Protein AF-C1D289-F1 (afdb_monomer)

Foldseek 3Di:
DQLVVLVVVDDPLFQWKWWAAPVGDIAIAGNVQCNDPPWDKDQDDPPHGDDQVRQPRIWTDRPQAPCSNTDGRTDDIDTDSDQDADPVGQQQPPNHHGPVVRPRHPPCVVVVVVVVVCVVCVVVVVVVVVVVVVVVVVPDD

Organism: Deinococcus deserti (strain DSM 17065 / CIP 109153 / LMG 22923 / VCD115) (NCBI:txid546414)

Solvent-accessible surface area (backbone atoms only — not comparable to full-atom values): 7999 Å² total; per-residue (Å²): 110,57,42,57,56,50,56,76,70,55,51,98,64,52,46,18,32,38,40,29,24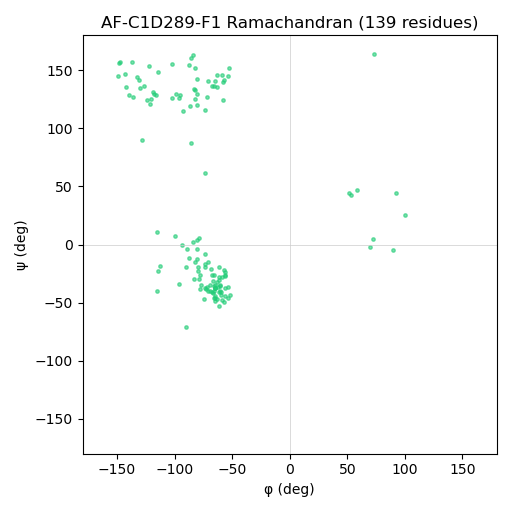,71,89,68,52,69,42,54,37,47,40,75,66,60,50,36,89,74,29,42,80,39,45,56,54,95,93,36,72,41,47,71,95,72,11,30,70,29,20,42,41,42,78,63,34,41,70,86,71,31,40,45,24,53,68,48,78,43,83,27,65,58,88,65,80,60,95,73,38,55,70,63,40,29,74,78,22,38,47,88,84,61,34,54,26,70,70,57,59,56,60,58,51,50,53,57,50,51,66,64,46,60,68,53,55,58,54,54,52,51,53,53,55,52,52,58,62,72,75,54,134

pLDDT: mean 79.75, std 14.35, range [44.84, 96.81]

Radius of gyration: 19.83 Å; Cα contacts (8 Å, |Δi|>4): 213; chains: 1; bounding box: 42×28×65 Å

Mean predicted aligned error: 10.83 Å

Nearest PDB structures (foldseek):
  2ca3-assembly1_A  TM=8.175E-01  e=6.429E-05  Ancylobacter novellus
  1xdy-assembly9_I  TM=8.556E-01  e=3.777E-04  Escherichia coli
  7kou-assembly3_C  TM=8.151E-01  e=1.039E-03  Agrobacterium fabrum str. C58
  7kom-assembly1_A  TM=8.131E-01  e=2.083E-03  Vibrio vulnificus CMCP6
  7rkb-assembly1_A  TM=8.201E-01  e=3.244E-03  Klebsiella pneumoniae subsp. pneumoniae SA1

Secondary structure (DSSP, 8-state):
-HHHHHHHH--TT--EEEEEETTS-EEEEEHHHHTSTT-EEESEETTEEPPGGGT-S-EEE-TTB-GGGS-SSEEEEEEESSPPPPTTHHHH--SS-BTTTT-S-TTSHHHHHHHHHHHHHHHHHHHHHHHHHHHHHHS--

Structure (mmCIF, N/CA/C/O backbone):
data_AF-C1D289-F1
#
_entry.id   AF-C1D289-F1
#
loop_
_atom_site.group_PDB
_atom_site.id
_atom_site.type_symbol
_atom_site.label_atom_id
_atom_site.label_alt_id
_atom_site.label_comp_id
_atom_site.label_asym_id
_atom_site.label_entity_id
_atom_site.label_seq_id
_atom_site.pdbx_PDB_ins_code
_atom_site.Cartn_x
_atom_site.Cartn_y
_atom_site.Cartn_z
_atom_site.occupancy
_atom_site.B_iso_or_equiv
_atom_site.auth_seq_id
_atom_site.auth_comp_id
_atom_site.auth_asym_id
_atom_site.auth_atom_id
_atom_site.pdbx_PDB_model_num
ATOM 1 N N . MET A 1 1 ? -10.826 -13.439 -0.697 1.00 68.62 1 MET A N 1
ATOM 2 C CA . MET A 1 1 ? -11.801 -12.365 -0.999 1.00 68.62 1 MET A CA 1
ATOM 3 C C . MET A 1 1 ? -11.129 -11.205 -1.732 1.00 68.62 1 MET A C 1
ATOM 5 O O . MET A 1 1 ? -11.493 -10.959 -2.868 1.00 68.62 1 MET A O 1
ATOM 9 N N . TRP A 1 2 ? -10.096 -10.568 -1.164 1.00 85.19 2 TRP A N 1
ATOM 10 C CA . TRP A 1 2 ? -9.370 -9.463 -1.817 1.00 85.19 2 TRP A CA 1
ATOM 11 C C . TRP A 1 2 ? -8.681 -9.831 -3.146 1.00 85.19 2 TRP A C 1
AT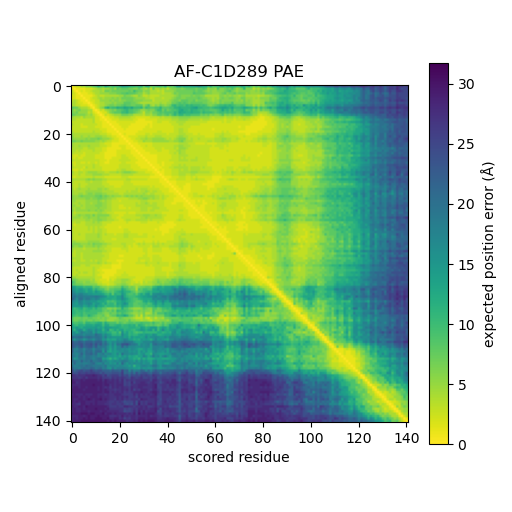OM 13 O O . TRP A 1 2 ? -8.932 -9.196 -4.164 1.00 85.19 2 TRP A O 1
ATOM 23 N N . ALA A 1 3 ? -7.860 -10.886 -3.171 1.00 77.50 3 ALA A N 1
ATOM 24 C CA . ALA A 1 3 ? -7.174 -11.300 -4.401 1.00 77.50 3 ALA A CA 1
ATOM 25 C C . ALA A 1 3 ? -8.153 -11.683 -5.530 1.00 77.50 3 ALA A C 1
ATOM 27 O O . ALA A 1 3 ? -7.900 -11.391 -6.693 1.00 77.50 3 ALA A O 1
ATOM 28 N N . ALA A 1 4 ? -9.300 -12.278 -5.183 1.00 80.25 4 ALA A N 1
ATOM 29 C CA . ALA A 1 4 ? -10.360 -12.593 -6.140 1.00 80.25 4 ALA A CA 1
ATOM 30 C C . ALA A 1 4 ? -10.976 -11.319 -6.738 1.00 80.25 4 ALA A C 1
ATOM 32 O O . ALA A 1 4 ? -11.055 -11.205 -7.954 1.00 80.25 4 ALA A O 1
ATOM 33 N N . PHE A 1 5 ? -11.291 -10.323 -5.902 1.00 85.19 5 PHE A N 1
ATOM 34 C CA . PHE A 1 5 ? -11.765 -9.011 -6.356 1.00 85.19 5 PHE A CA 1
ATOM 35 C C . PHE A 1 5 ? -10.780 -8.338 -7.322 1.00 85.19 5 PHE A C 1
ATOM 37 O O . PHE A 1 5 ? -11.176 -7.827 -8.364 1.00 85.19 5 PHE A O 1
ATOM 44 N N . LEU A 1 6 ? -9.480 -8.373 -7.016 1.00 81.75 6 LEU A N 1
ATOM 45 C CA . LEU A 1 6 ? -8.475 -7.848 -7.940 1.00 81.75 6 LEU A CA 1
ATOM 46 C C . LEU A 1 6 ? -8.392 -8.653 -9.234 1.00 81.75 6 LEU A C 1
ATOM 48 O O . LEU A 1 6 ? -8.175 -8.060 -10.279 1.00 81.75 6 LEU A O 1
ATOM 52 N N . THR A 1 7 ? -8.573 -9.971 -9.175 1.00 81.25 7 THR A N 1
ATOM 53 C CA . THR A 1 7 ? -8.558 -10.832 -10.366 1.00 81.25 7 THR A CA 1
ATOM 54 C C . THR A 1 7 ? -9.731 -10.514 -11.291 1.00 81.25 7 THR A C 1
ATOM 56 O O . THR A 1 7 ? -9.543 -10.454 -12.498 1.00 81.25 7 THR A O 1
ATOM 59 N N . GLU A 1 8 ? -10.917 -10.250 -10.739 1.00 82.62 8 GLU A N 1
ATOM 60 C CA . GLU A 1 8 ? -12.094 -9.836 -11.518 1.00 82.62 8 GLU A CA 1
ATOM 61 C C . GLU A 1 8 ? -11.888 -8.489 -12.223 1.00 82.62 8 GLU A C 1
ATOM 63 O O . GLU A 1 8 ? -12.412 -8.267 -13.313 1.00 82.62 8 GLU A O 1
ATOM 68 N N . LEU A 1 9 ? -11.118 -7.587 -11.612 1.00 80.56 9 LEU A N 1
ATOM 69 C CA . LEU A 1 9 ? -10.826 -6.265 -12.167 1.00 80.56 9 LEU A CA 1
ATOM 70 C C . LEU A 1 9 ? -9.572 -6.233 -13.051 1.00 80.56 9 LEU A C 1
ATOM 72 O O . LEU A 1 9 ? -9.396 -5.290 -13.826 1.00 80.56 9 LEU A O 1
ATOM 76 N N . ALA A 1 10 ? -8.684 -7.217 -12.915 1.00 76.12 10 ALA A N 1
ATOM 77 C CA . ALA A 1 10 ? -7.416 -7.264 -13.622 1.00 76.12 10 ALA A CA 1
ATOM 78 C C . ALA A 1 10 ? -7.638 -7.611 -15.097 1.00 76.12 10 ALA A C 1
ATOM 80 O O . ALA A 1 10 ? -8.067 -8.705 -15.454 1.00 76.12 10 ALA A O 1
ATOM 81 N N . GLN A 1 11 ? -7.295 -6.661 -15.962 1.00 81.94 11 GLN A N 1
ATOM 82 C CA . GLN A 1 11 ? -7.164 -6.876 -17.399 1.00 81.94 11 GLN A CA 1
ATOM 83 C C . GLN A 1 11 ? -5.731 -7.344 -17.713 1.00 81.94 11 GLN A C 1
ATOM 85 O O . GLN A 1 11 ? -4.815 -7.058 -16.935 1.00 81.94 11 GLN A O 1
ATOM 90 N N . PRO A 1 12 ? -5.502 -8.072 -18.823 1.00 82.00 12 PRO A N 1
ATOM 91 C CA . PRO A 1 12 ? -4.192 -8.654 -19.142 1.00 82.00 12 PRO A CA 1
ATOM 92 C C . PRO A 1 12 ? -3.066 -7.623 -19.315 1.00 82.00 12 PRO A C 1
ATOM 94 O O . PRO A 1 12 ? -1.892 -7.975 -19.227 1.00 82.00 12 PRO A O 1
ATOM 97 N N . ASP A 1 13 ? -3.401 -6.360 -19.557 1.00 88.81 13 ASP A N 1
ATOM 98 C CA . ASP A 1 13 ? -2.465 -5.247 -19.694 1.00 88.81 13 ASP A CA 1
ATOM 99 C C . ASP A 1 13 ? -2.117 -4.569 -18.358 1.00 88.81 13 ASP A C 1
ATOM 101 O O . ASP A 1 13 ? -1.171 -3.784 -18.302 1.00 88.81 13 ASP A O 1
ATOM 105 N N . VAL A 1 14 ? -2.831 -4.868 -17.270 1.00 90.88 14 VAL A N 1
ATOM 106 C CA . VAL A 1 14 ? -2.617 -4.238 -15.963 1.00 90.88 14 VAL A CA 1
ATOM 107 C C . VAL A 1 14 ? -1.443 -4.891 -15.243 1.00 90.88 14 VAL A C 1
ATOM 109 O O . VAL A 1 14 ? -1.473 -6.065 -14.885 1.00 90.88 14 VAL A O 1
ATOM 112 N N . THR A 1 15 ? -0.419 -4.094 -14.939 1.00 91.75 15 THR A N 1
ATOM 113 C CA . THR A 1 15 ? 0.778 -4.562 -14.217 1.00 91.75 15 THR A CA 1
ATOM 114 C C . THR A 1 15 ? 0.934 -3.915 -12.842 1.00 91.75 15 THR A C 1
ATOM 116 O O . THR A 1 15 ? 1.603 -4.466 -11.965 1.00 91.75 15 THR A O 1
ATOM 119 N N . HIS A 1 16 ? 0.328 -2.745 -12.629 1.00 92.38 16 HIS A N 1
ATOM 120 C CA . HIS A 1 16 ? 0.473 -1.950 -11.414 1.00 92.38 16 HIS A CA 1
ATOM 121 C C . HIS A 1 16 ? -0.869 -1.387 -10.952 1.00 92.38 16 HIS A C 1
ATOM 123 O O . HIS A 1 16 ? -1.791 -1.183 -11.738 1.00 92.38 16 HIS A O 1
ATOM 129 N N . VAL A 1 17 ? -0.952 -1.078 -9.661 1.00 92.69 17 VAL A N 1
ATOM 130 C CA . VAL A 1 17 ? -2.081 -0.373 -9.061 1.00 92.69 17 VAL A CA 1
ATOM 131 C C . VAL A 1 17 ? -1.562 0.874 -8.363 1.00 92.69 17 VAL A C 1
ATOM 133 O O . VAL A 1 17 ? -0.681 0.812 -7.500 1.00 92.69 17 VAL A O 1
ATOM 136 N N . MET A 1 18 ? -2.111 2.023 -8.737 1.00 92.88 18 MET A N 1
ATOM 137 C CA . MET A 1 18 ? -1.935 3.261 -7.998 1.00 92.88 18 MET A CA 1
ATOM 138 C C . MET A 1 18 ? -2.996 3.344 -6.911 1.00 92.88 18 MET A C 1
ATOM 140 O O . MET A 1 18 ? -4.198 3.369 -7.172 1.00 92.88 18 MET A O 1
ATOM 144 N N . VAL A 1 19 ? -2.526 3.406 -5.674 1.00 93.50 19 VAL A N 1
ATOM 145 C CA . VAL A 1 19 ? -3.357 3.516 -4.483 1.00 93.50 19 VAL A CA 1
ATOM 146 C C . VAL A 1 19 ? -3.313 4.974 -4.034 1.00 93.50 19 VAL A C 1
ATOM 148 O O . VAL A 1 19 ? -2.223 5.525 -3.864 1.00 93.50 19 VAL A O 1
ATOM 151 N N . ARG A 1 20 ? -4.476 5.615 -3.864 1.00 94.00 20 ARG A N 1
ATOM 152 C CA . ARG A 1 20 ? -4.588 7.026 -3.455 1.00 94.00 20 ARG A CA 1
ATOM 153 C C . ARG A 1 20 ? -5.303 7.164 -2.119 1.00 94.00 20 ARG A C 1
ATOM 155 O O . ARG A 1 20 ? -6.406 6.638 -1.936 1.00 94.00 20 ARG A O 1
ATOM 162 N N . ALA A 1 21 ? -4.688 7.914 -1.218 1.00 93.88 21 ALA A N 1
ATOM 163 C CA . ALA A 1 21 ? -5.260 8.351 0.041 1.00 93.88 21 ALA A CA 1
ATOM 164 C C . ALA A 1 21 ? -6.107 9.617 -0.134 1.00 93.88 21 ALA A C 1
ATOM 166 O O . ALA A 1 21 ? -5.996 10.350 -1.121 1.00 93.88 21 ALA A O 1
ATOM 167 N N . HIS A 1 22 ? -6.944 9.897 0.860 1.00 93.12 22 HIS A N 1
ATOM 168 C CA . HIS A 1 22 ? -7.745 11.116 0.904 1.00 93.12 22 HIS A CA 1
ATOM 169 C C . HIS A 1 22 ? -6.904 12.398 1.059 1.00 93.12 22 HIS A C 1
ATOM 171 O O . HIS A 1 22 ? -7.292 13.441 0.540 1.00 93.12 22 HIS A O 1
ATOM 177 N N . ASP A 1 23 ? -5.757 12.323 1.735 1.00 89.25 23 ASP A N 1
ATOM 178 C CA . ASP A 1 23 ? -4.840 13.444 2.002 1.00 89.25 23 ASP A CA 1
ATOM 179 C C . ASP A 1 23 ? -3.908 13.787 0.821 1.00 89.25 23 ASP A C 1
ATOM 181 O O . ASP A 1 23 ? -3.056 14.665 0.930 1.00 89.25 23 ASP A O 1
ATOM 185 N N . GLY A 1 24 ? -4.070 13.103 -0.316 1.00 88.75 24 GLY A N 1
ATOM 186 C CA . GLY A 1 24 ? -3.228 13.268 -1.501 1.00 88.75 24 GLY A CA 1
ATOM 187 C C . GLY A 1 24 ? -1.999 12.357 -1.528 1.00 88.75 24 GLY A C 1
ATOM 188 O O . GLY A 1 24 ? -1.306 12.326 -2.548 1.00 88.75 24 GLY A O 1
ATOM 189 N N . TYR A 1 25 ? -1.738 11.573 -0.474 1.00 89.12 25 TYR A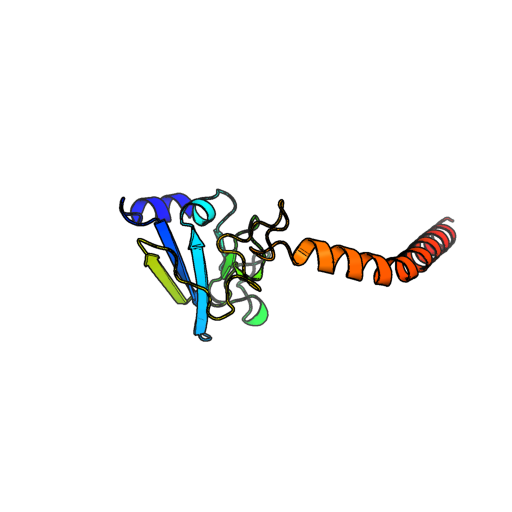 N 1
ATOM 190 C CA . TYR A 1 25 ? -0.688 10.560 -0.517 1.00 89.12 25 TYR A CA 1
ATOM 191 C C . TYR A 1 25 ? -1.025 9.471 -1.542 1.00 89.12 25 TYR A C 1
ATOM 193 O O . TYR A 1 25 ? -2.172 9.044 -1.683 1.00 89.12 25 TYR A O 1
ATOM 201 N N . GLN A 1 26 ? -0.015 8.996 -2.267 1.00 90.81 26 GLN A N 1
ATOM 202 C CA . GLN A 1 26 ? -0.193 7.975 -3.290 1.00 90.81 26 GLN A CA 1
ATOM 203 C C . GLN A 1 26 ? 0.988 7.010 -3.320 1.00 90.81 26 GLN A C 1
ATOM 205 O O . GLN A 1 26 ? 2.135 7.406 -3.099 1.00 90.81 26 GLN A O 1
ATOM 210 N N . ALA A 1 27 ? 0.718 5.750 -3.646 1.00 89.88 27 ALA A N 1
ATOM 211 C CA . ALA A 1 27 ? 1.753 4.753 -3.867 1.00 89.88 27 ALA A CA 1
ATOM 212 C C . ALA A 1 27 ? 1.400 3.870 -5.063 1.00 89.88 27 ALA A C 1
ATOM 214 O O . ALA A 1 27 ? 0.325 3.278 -5.123 1.00 89.88 27 ALA A O 1
ATOM 215 N N . CYS A 1 28 ? 2.348 3.748 -5.991 1.00 90.94 28 CYS A N 1
ATOM 216 C CA . CYS A 1 28 ? 2.305 2.744 -7.044 1.00 90.94 28 CYS A CA 1
ATOM 217 C C . CYS A 1 28 ? 2.829 1.420 -6.477 1.00 90.94 28 CYS A C 1
ATOM 219 O O . CYS A 1 28 ? 3.938 1.378 -5.924 1.00 90.94 28 CYS A O 1
ATOM 221 N N . VAL A 1 29 ? 2.040 0.357 -6.600 1.00 91.38 29 VAL A N 1
ATOM 222 C CA . VAL A 1 29 ? 2.382 -0.992 -6.134 1.00 91.38 29 VAL A CA 1
ATOM 223 C C . VAL A 1 29 ? 2.218 -1.967 -7.303 1.00 91.38 29 VAL A C 1
ATOM 225 O O . VAL A 1 29 ? 1.243 -1.840 -8.043 1.00 91.38 29 VAL A O 1
ATOM 228 N N . PRO A 1 30 ? 3.151 -2.911 -7.520 1.00 91.56 30 PRO A N 1
ATOM 229 C CA . PRO A 1 30 ? 2.953 -3.973 -8.503 1.00 91.56 30 PRO A CA 1
ATOM 230 C C . PRO A 1 30 ? 1.693 -4.786 -8.191 1.00 91.56 30 PRO A C 1
ATOM 232 O O . PRO A 1 30 ? 1.430 -5.087 -7.024 1.00 91.56 30 PRO A O 1
ATOM 235 N N . LEU A 1 31 ? 0.934 -5.163 -9.222 1.00 91.19 31 LEU A N 1
ATOM 236 C CA . LEU A 1 31 ? -0.288 -5.952 -9.047 1.00 91.19 31 LEU A CA 1
ATOM 237 C C . LEU A 1 31 ? 0.014 -7.294 -8.362 1.00 91.19 31 LEU A C 1
ATOM 239 O O . LEU A 1 31 ? -0.695 -7.669 -7.433 1.00 91.19 31 LEU A O 1
ATOM 243 N N . GLU A 1 32 ? 1.117 -7.949 -8.741 1.00 90.50 32 GLU A N 1
ATOM 244 C CA . GLU A 1 32 ? 1.579 -9.212 -8.143 1.00 90.50 32 GLU A CA 1
ATOM 245 C C . GLU A 1 32 ? 1.713 -9.144 -6.613 1.00 90.50 32 GLU A C 1
ATOM 247 O O . GLU A 1 32 ? 1.369 -10.093 -5.914 1.00 90.50 32 GLU A O 1
ATOM 252 N N . GLU A 1 33 ? 2.150 -8.002 -6.071 1.00 91.00 33 GLU A N 1
ATOM 253 C CA . GLU A 1 33 ? 2.300 -7.824 -4.627 1.00 91.00 33 GLU A CA 1
ATOM 254 C C . GLU A 1 33 ? 0.939 -7.677 -3.952 1.00 91.00 33 GLU A C 1
ATOM 256 O O . GLU A 1 33 ? 0.736 -8.199 -2.861 1.00 91.00 33 GLU A O 1
ATOM 261 N N . LEU A 1 34 ? -0.014 -6.995 -4.592 1.00 91.00 34 LEU A N 1
ATOM 262 C CA . LEU A 1 34 ? -1.360 -6.828 -4.044 1.00 91.00 34 LEU A CA 1
ATOM 263 C C . LEU A 1 34 ? -2.207 -8.099 -4.129 1.00 91.00 34 LEU A C 1
ATOM 265 O O . LEU A 1 34 ? -3.185 -8.205 -3.392 1.00 91.00 34 LEU A O 1
ATOM 269 N N . MET A 1 35 ? -1.836 -9.052 -4.987 1.00 90.69 35 MET A N 1
ATOM 270 C CA . MET A 1 35 ? -2.496 -10.356 -5.098 1.00 90.69 35 MET A CA 1
ATOM 271 C C . MET A 1 35 ? -2.046 -11.365 -4.030 1.00 90.69 35 MET A C 1
ATOM 273 O O . MET A 1 35 ? -2.601 -12.462 -3.966 1.00 90.69 35 MET A O 1
ATOM 277 N N . HIS A 1 36 ? -1.076 -11.018 -3.176 1.00 90.56 36 HIS A N 1
ATOM 278 C CA . HIS A 1 36 ? -0.641 -11.900 -2.094 1.00 90.56 36 HIS A CA 1
ATOM 279 C C . HIS A 1 36 ? -1.778 -12.161 -1.092 1.00 90.56 36 HIS A C 1
ATOM 281 O O . HIS A 1 36 ? -2.587 -11.279 -0.798 1.00 90.56 36 HIS A O 1
ATOM 287 N N . THR A 1 37 ? -1.822 -13.369 -0.527 1.00 89.12 37 THR A N 1
ATOM 288 C CA . THR A 1 37 ? -2.913 -13.831 0.354 1.00 89.12 37 THR A CA 1
ATOM 289 C C . THR A 1 37 ? -3.073 -13.008 1.627 1.00 89.12 37 THR A C 1
ATOM 291 O O . THR A 1 37 ? -4.173 -12.909 2.161 1.00 89.12 37 THR A O 1
ATOM 294 N N . ASP A 1 38 ? -1.980 -12.405 2.087 1.00 90.81 38 ASP A N 1
ATOM 295 C CA . ASP A 1 38 ? -1.918 -11.640 3.336 1.00 90.81 38 ASP A CA 1
ATOM 296 C C . ASP A 1 38 ? -2.272 -10.159 3.140 1.00 90.81 38 ASP A C 1
ATOM 298 O O . ASP A 1 38 ? -2.319 -9.395 4.107 1.00 90.81 38 ASP A O 1
ATOM 302 N N . VAL A 1 39 ? -2.508 -9.734 1.892 1.00 92.62 39 VAL A N 1
ATOM 303 C CA . VAL A 1 39 ? -2.947 -8.373 1.583 1.00 92.62 39 VAL A CA 1
ATOM 304 C C . VAL A 1 39 ? -4.448 -8.275 1.781 1.00 92.62 39 VAL A C 1
ATOM 306 O O . VAL A 1 39 ? -5.220 -9.104 1.294 1.00 92.62 39 VAL A O 1
ATOM 309 N N . LEU A 1 40 ? -4.871 -7.225 2.476 1.00 92.31 40 LEU A N 1
ATOM 310 C CA . LEU A 1 40 ? -6.279 -6.993 2.756 1.00 92.31 40 LEU A CA 1
ATOM 311 C C . LEU A 1 40 ? -6.620 -5.507 2.828 1.00 92.31 40 LEU A C 1
ATOM 313 O O . LEU A 1 40 ? -5.781 -4.649 3.118 1.00 92.31 40 LEU A O 1
ATOM 317 N N . LEU A 1 41 ? -7.897 -5.229 2.589 1.00 93.38 41 LEU A N 1
ATOM 318 C CA . LEU A 1 41 ? -8.524 -3.960 2.916 1.00 93.38 41 LEU A CA 1
ATOM 319 C C . LEU A 1 41 ? -9.147 -4.082 4.305 1.00 93.38 41 LEU A C 1
ATOM 321 O O . LEU A 1 41 ? -10.058 -4.879 4.510 1.00 93.38 41 LEU A O 1
ATOM 325 N N . ALA A 1 42 ? -8.622 -3.316 5.255 1.00 94.19 42 ALA A N 1
ATOM 326 C CA . ALA A 1 42 ? -9.099 -3.280 6.627 1.00 94.19 42 ALA A CA 1
ATOM 327 C C . ALA A 1 42 ? -10.019 -2.079 6.835 1.00 94.19 42 ALA A C 1
ATOM 329 O O . ALA A 1 42 ? -9.638 -0.945 6.542 1.00 94.19 42 ALA A O 1
ATOM 330 N N . ASP A 1 43 ? -11.188 -2.330 7.403 1.00 95.81 43 ASP A N 1
ATOM 331 C CA . ASP A 1 43 ? -12.129 -1.340 7.934 1.00 95.81 43 ASP A CA 1
ATOM 332 C C . ASP A 1 43 ? -12.248 -1.429 9.472 1.00 95.81 43 ASP A C 1
ATOM 334 O O . ASP A 1 43 ? -12.618 -0.458 10.137 1.00 95.81 43 ASP A O 1
ATOM 338 N N . HIS A 1 44 ? -11.838 -2.563 10.050 1.00 95.75 44 HIS A N 1
ATOM 339 C CA . HIS A 1 44 ? -11.799 -2.828 11.485 1.00 95.75 44 HIS A CA 1
ATOM 340 C C . HIS A 1 44 ? -10.391 -3.190 11.972 1.00 95.75 44 HIS A C 1
ATOM 342 O O . HIS A 1 44 ? -9.565 -3.752 11.254 1.00 95.75 44 HIS A O 1
ATOM 348 N N . MET A 1 45 ? -10.138 -2.910 13.248 1.00 94.50 45 MET A N 1
ATOM 349 C CA . MET A 1 45 ? -8.965 -3.358 13.988 1.00 94.50 45 MET A CA 1
ATOM 350 C C . MET A 1 45 ? -9.407 -3.834 15.372 1.00 94.50 45 MET A C 1
ATOM 352 O O . MET A 1 45 ? -10.079 -3.106 16.101 1.00 94.50 45 MET A O 1
ATOM 356 N N . ASN A 1 46 ? -9.031 -5.062 15.742 1.00 94.00 46 ASN A N 1
ATOM 357 C CA . ASN A 1 46 ? -9.404 -5.689 17.019 1.00 94.00 46 ASN A CA 1
ATOM 358 C C . ASN A 1 46 ? -10.924 -5.680 17.279 1.00 94.00 46 ASN A C 1
ATOM 360 O O . ASN A 1 46 ? -11.375 -5.356 18.377 1.00 94.00 46 ASN A O 1
ATOM 364 N N . GLY A 1 47 ? -11.717 -5.974 16.243 1.00 94.94 47 GLY A N 1
ATOM 365 C CA . GLY A 1 47 ? -13.181 -6.014 16.320 1.00 94.94 47 GLY A CA 1
ATOM 366 C C . GLY A 1 47 ? -13.867 -4.649 16.443 1.00 94.94 47 GLY A C 1
ATOM 367 O O . GLY A 1 47 ? -15.082 -4.599 16.595 1.00 94.94 47 GLY A O 1
ATOM 368 N N . LYS A 1 48 ? -13.121 -3.538 16.378 1.00 95.69 48 LYS A N 1
ATOM 369 C CA . LYS A 1 48 ? -13.666 -2.174 16.408 1.00 95.69 48 LYS A CA 1
ATOM 370 C C . LYS A 1 48 ? -13.413 -1.473 15.074 1.00 95.69 48 LYS A C 1
ATOM 372 O O . LYS A 1 48 ? -12.380 -1.748 14.460 1.00 95.69 48 LYS A O 1
ATOM 377 N N . PRO A 1 49 ? -14.296 -0.564 14.628 1.00 96.81 49 PRO A N 1
ATOM 378 C CA . PRO A 1 49 ? -14.032 0.254 13.451 1.00 96.81 49 PRO A CA 1
ATOM 379 C C . PRO A 1 49 ? -12.695 0.985 13.578 1.00 96.81 49 PRO A C 1
ATOM 381 O O . PRO A 1 49 ? -12.295 1.389 14.679 1.00 96.81 49 PRO A O 1
ATOM 384 N N . LEU A 1 50 ? -11.994 1.159 12.459 1.00 95.44 50 LEU A N 1
ATOM 385 C CA . LEU A 1 50 ? -10.761 1.936 12.446 1.00 95.44 50 LEU A CA 1
ATOM 386 C C . LEU A 1 50 ? -11.018 3.355 12.963 1.00 95.44 50 LEU A C 1
ATOM 388 O O . LEU A 1 50 ? -12.024 3.989 12.650 1.00 95.44 50 LEU A O 1
ATOM 392 N N . THR A 1 51 ? -10.065 3.887 13.725 1.00 95.56 51 THR A N 1
ATOM 393 C CA . THR A 1 51 ? -10.059 5.312 14.069 1.00 95.56 51 THR A CA 1
ATOM 394 C C . THR A 1 51 ? -9.362 6.115 12.968 1.00 95.56 51 THR A C 1
ATOM 396 O O . THR A 1 51 ? -8.558 5.549 12.215 1.00 95.56 51 THR A O 1
ATOM 399 N N . PRO A 1 52 ? -9.585 7.440 12.871 1.00 93.69 52 PRO A N 1
ATOM 400 C CA . PRO A 1 52 ? -8.883 8.280 11.900 1.00 93.69 52 PRO A CA 1
ATOM 401 C C . PRO A 1 52 ? -7.357 8.110 11.965 1.00 93.69 52 PRO A C 1
ATOM 403 O O . PRO A 1 52 ? -6.721 7.874 10.948 1.00 93.69 52 PRO A O 1
ATOM 406 N N . ALA A 1 53 ? -6.763 8.061 13.161 1.00 92.94 53 ALA A N 1
ATOM 407 C CA . ALA A 1 53 ? -5.319 7.838 13.322 1.00 92.94 53 ALA A CA 1
ATOM 408 C C . ALA A 1 53 ? -4.818 6.508 12.709 1.00 92.94 53 ALA A C 1
ATOM 410 O O . ALA A 1 53 ? -3.662 6.398 12.274 1.00 92.94 53 ALA A O 1
ATOM 411 N N . HIS A 1 54 ? -5.688 5.498 12.643 1.00 92.81 54 HIS A N 1
ATOM 412 C CA . HIS A 1 54 ? -5.388 4.184 12.074 1.00 92.81 54 HIS A CA 1
ATOM 413 C C . HIS A 1 54 ? -5.761 4.052 10.594 1.00 92.81 54 HIS A C 1
ATOM 415 O O . HIS A 1 54 ? -5.451 3.016 10.008 1.00 92.81 54 HIS A O 1
ATOM 421 N N . GLY A 1 55 ? -6.307 5.101 9.974 1.00 92.50 55 GLY A N 1
ATOM 422 C CA . GLY A 1 55 ? -6.587 5.157 8.540 1.00 92.50 55 GLY A CA 1
ATOM 423 C C . GLY A 1 55 ? -8.037 4.897 8.151 1.00 92.50 55 GLY A C 1
ATOM 424 O O . GLY A 1 55 ? -8.267 4.469 7.027 1.00 92.50 55 GLY A O 1
ATOM 425 N N . ALA A 1 56 ? -8.993 5.150 9.047 1.00 93.50 56 ALA A N 1
ATOM 426 C CA . ALA A 1 56 ? -10.424 5.072 8.745 1.00 93.50 56 ALA A CA 1
ATOM 427 C C . ALA A 1 56 ? -10.828 5.899 7.503 1.00 93.50 56 ALA A C 1
ATOM 429 O O . ALA A 1 56 ? -10.212 6.932 7.236 1.00 93.50 56 ALA A O 1
ATOM 430 N N . PRO A 1 57 ? -11.884 5.519 6.767 1.00 94.50 57 PRO A N 1
ATOM 431 C CA . PRO A 1 57 ? -12.743 4.353 6.999 1.00 94.50 57 PRO A CA 1
ATOM 432 C C . PRO A 1 57 ? -12.126 3.040 6.505 1.00 94.50 57 PRO A C 1
ATOM 434 O O . PRO A 1 57 ? -12.529 1.976 6.953 1.00 94.50 57 PRO A O 1
ATOM 437 N N . LEU A 1 58 ? -11.142 3.114 5.608 1.00 95.12 58 LEU A N 1
ATOM 438 C CA . LEU A 1 58 ? -10.582 1.959 4.923 1.00 95.12 58 LEU A CA 1
ATOM 439 C C . LEU A 1 58 ? -9.072 2.124 4.758 1.00 95.12 58 LEU A C 1
ATOM 441 O O . LEU A 1 58 ? -8.587 3.185 4.353 1.00 95.12 58 LEU A O 1
ATOM 445 N N . ARG A 1 59 ? -8.323 1.061 5.037 1.00 94.94 59 ARG A N 1
ATOM 446 C CA . ARG A 1 59 ? -6.865 1.026 4.942 1.00 94.94 59 ARG A CA 1
ATOM 447 C C . ARG A 1 59 ? -6.406 -0.183 4.143 1.00 94.94 59 ARG A C 1
ATOM 449 O O . ARG A 1 59 ? -6.842 -1.299 4.403 1.00 94.94 59 ARG A O 1
ATOM 456 N N . LEU A 1 60 ? -5.460 0.029 3.234 1.00 95.06 60 LEU A N 1
ATOM 457 C CA . LEU A 1 60 ? -4.740 -1.063 2.586 1.00 95.06 60 LEU A CA 1
ATOM 458 C C . LEU A 1 60 ? -3.624 -1.561 3.510 1.00 95.06 60 LEU A C 1
ATOM 460 O O . LEU A 1 60 ? -2.814 -0.761 3.991 1.00 95.06 60 LEU A O 1
ATOM 464 N N . ILE A 1 61 ? -3.565 -2.871 3.734 1.00 94.31 61 ILE A N 1
ATOM 465 C CA . ILE A 1 61 ? -2.514 -3.530 4.511 1.00 94.31 61 ILE A CA 1
ATOM 466 C C . ILE A 1 61 ? -1.827 -4.561 3.618 1.00 94.31 61 ILE A C 1
ATOM 468 O O . ILE A 1 61 ? -2.477 -5.481 3.133 1.00 94.31 61 ILE A O 1
ATOM 472 N N . ALA A 1 62 ? -0.516 -4.403 3.426 1.00 93.69 62 ALA A N 1
ATOM 473 C CA . ALA A 1 62 ? 0.337 -5.340 2.695 1.00 93.69 62 ALA A CA 1
ATOM 474 C C . ALA A 1 62 ? 1.558 -5.706 3.561 1.00 93.69 62 ALA A C 1
ATOM 476 O O . ALA A 1 62 ? 2.558 -4.984 3.520 1.00 93.69 62 ALA A O 1
ATOM 477 N N . PRO A 1 63 ? 1.481 -6.767 4.388 1.00 91.50 63 PRO A N 1
ATOM 478 C CA . PRO A 1 63 ? 2.490 -7.077 5.409 1.00 91.50 63 PRO A CA 1
ATOM 479 C C . PRO A 1 63 ? 3.896 -7.350 4.864 1.00 91.50 63 PRO A C 1
ATOM 481 O O . PRO A 1 63 ? 4.892 -7.060 5.524 1.00 91.50 63 PRO A O 1
ATOM 484 N N . GLN A 1 64 ? 3.984 -7.893 3.653 1.00 88.69 64 GLN A N 1
ATOM 485 C CA . GLN A 1 64 ? 5.241 -8.196 2.974 1.00 88.69 64 GLN A CA 1
ATOM 486 C C . GLN A 1 64 ? 5.962 -6.944 2.448 1.00 88.69 64 GLN A C 1
ATOM 488 O O . GLN A 1 64 ? 7.157 -6.998 2.139 1.00 88.69 64 GLN A O 1
ATOM 493 N N . LEU A 1 65 ? 5.252 -5.815 2.354 1.00 89.75 65 LEU A N 1
ATOM 494 C CA . LEU A 1 65 ? 5.783 -4.530 1.918 1.00 89.75 65 LEU A CA 1
ATOM 495 C C . LEU A 1 65 ? 6.030 -3.606 3.109 1.00 89.75 65 LEU A C 1
ATOM 497 O O . LEU A 1 65 ? 5.410 -3.708 4.167 1.00 89.75 65 LEU A O 1
ATOM 501 N N . TYR A 1 66 ? 6.939 -2.653 2.932 1.00 87.56 66 TYR A N 1
ATOM 502 C CA . TYR A 1 66 ? 7.158 -1.627 3.941 1.00 87.56 66 TYR A CA 1
ATOM 503 C C . TYR A 1 66 ? 5.882 -0.825 4.212 1.00 87.56 66 TYR A C 1
ATOM 505 O O . TYR A 1 66 ? 5.107 -0.510 3.309 1.00 87.56 66 TYR A O 1
ATOM 513 N N . GLY A 1 67 ? 5.714 -0.406 5.470 1.00 85.44 67 GLY A N 1
ATOM 514 C CA . GLY A 1 67 ? 4.492 0.244 5.947 1.00 85.44 67 GLY A CA 1
ATOM 515 C C . GLY A 1 67 ? 4.077 1.508 5.185 1.00 85.44 67 GLY A C 1
ATOM 516 O O . GLY A 1 67 ? 2.896 1.835 5.185 1.00 85.44 67 GLY A O 1
ATOM 517 N N . TYR A 1 68 ? 4.994 2.181 4.480 1.00 84.19 68 TYR A N 1
ATOM 518 C CA . TYR A 1 68 ? 4.654 3.332 3.633 1.00 84.19 68 TYR A CA 1
ATOM 519 C C . TYR A 1 68 ? 3.818 2.951 2.394 1.00 84.19 68 TYR A C 1
ATOM 521 O O . TYR A 1 68 ? 3.118 3.797 1.851 1.00 84.19 68 TYR A O 1
ATOM 529 N N . LYS A 1 69 ? 3.841 1.684 1.956 1.00 88.75 69 LYS A N 1
ATOM 530 C CA . LYS A 1 69 ? 2.959 1.167 0.894 1.00 88.75 69 LYS A CA 1
ATOM 531 C C . LYS A 1 69 ? 1.563 0.788 1.415 1.00 88.75 69 LYS A C 1
ATOM 533 O O . LYS A 1 69 ? 0.642 0.623 0.622 1.00 88.75 69 LYS A O 1
ATOM 538 N N . SER A 1 70 ? 1.391 0.668 2.734 1.00 91.38 70 SER A N 1
ATOM 539 C CA . SER A 1 70 ? 0.101 0.382 3.376 1.00 91.38 70 SER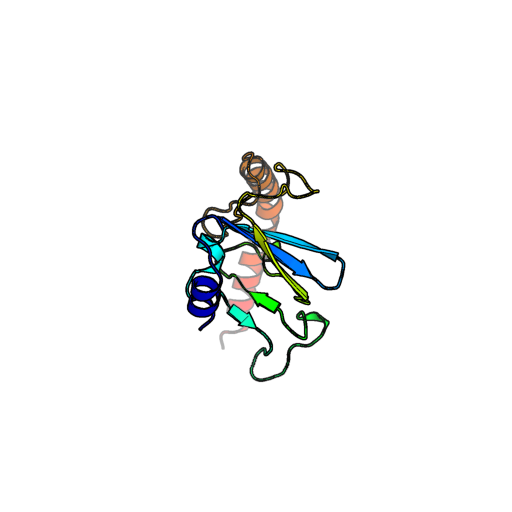 A CA 1
ATOM 540 C C . SER A 1 70 ? -0.678 1.679 3.616 1.00 91.38 70 SER A C 1
ATOM 542 O O . SER A 1 70 ? -0.561 2.309 4.672 1.00 91.38 70 SER A O 1
ATOM 544 N N . ILE A 1 71 ? -1.449 2.096 2.610 1.00 93.56 71 ILE A N 1
ATOM 545 C CA . ILE A 1 71 ? -2.103 3.408 2.572 1.00 93.56 71 ILE A CA 1
ATOM 546 C C . ILE A 1 71 ? -3.264 3.513 3.565 1.00 93.56 71 ILE A C 1
ATOM 548 O O . ILE A 1 71 ? -4.204 2.717 3.537 1.00 93.56 71 ILE A O 1
ATOM 552 N N . LYS A 1 72 ? -3.211 4.554 4.401 1.00 94.50 72 LYS A N 1
ATOM 553 C CA . LYS A 1 72 ? -4.302 5.003 5.276 1.00 94.50 72 LYS A CA 1
ATOM 554 C C . LYS A 1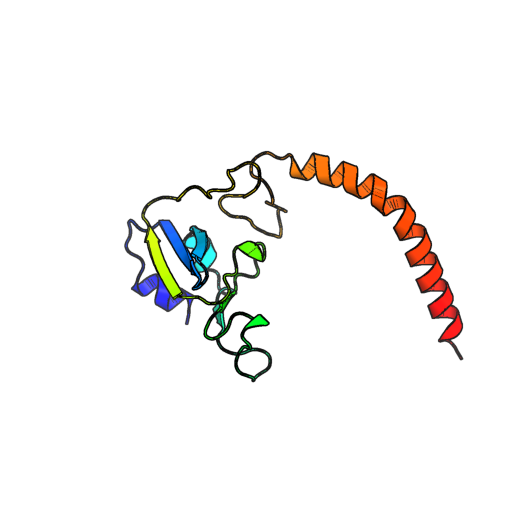 72 ? -5.295 5.873 4.501 1.00 94.50 72 LYS A C 1
ATOM 556 O O . LYS A 1 72 ? -4.888 6.568 3.576 1.00 94.50 72 LYS A O 1
ATOM 561 N N . HIS A 1 73 ? -6.562 5.890 4.923 1.00 95.19 73 HIS A N 1
ATOM 562 C CA . HIS A 1 73 ? -7.600 6.735 4.319 1.00 95.19 73 HIS A CA 1
ATOM 563 C C . HIS A 1 73 ? -7.781 6.457 2.822 1.00 95.19 73 HIS A C 1
ATOM 565 O O . HIS A 1 73 ? -7.779 7.381 2.003 1.00 95.19 73 HIS A O 1
ATOM 571 N N . LEU A 1 74 ? -7.876 5.176 2.460 1.00 94.44 74 LEU A N 1
ATOM 572 C CA . LEU A 1 74 ? -7.975 4.738 1.075 1.00 94.44 74 LEU A CA 1
ATOM 573 C C . LEU A 1 74 ? -9.191 5.378 0.396 1.00 94.44 74 LEU A C 1
ATOM 575 O O . LEU A 1 74 ? -10.321 5.237 0.860 1.00 94.44 74 LEU A O 1
ATOM 579 N N . ARG A 1 75 ? -8.942 6.062 -0.722 1.00 94.56 75 ARG A N 1
ATOM 580 C CA . ARG A 1 75 ? -9.962 6.769 -1.502 1.00 94.56 75 ARG A CA 1
ATOM 581 C C . ARG A 1 75 ? -10.157 6.172 -2.890 1.00 94.56 75 ARG A C 1
ATOM 583 O O . ARG A 1 75 ? -11.284 6.132 -3.375 1.00 94.56 75 ARG A O 1
ATOM 590 N N . ARG A 1 76 ? -9.072 5.777 -3.563 1.00 93.25 76 ARG A N 1
ATOM 591 C CA . ARG A 1 76 ? -9.131 5.306 -4.953 1.00 93.25 76 ARG A CA 1
ATOM 592 C C . ARG A 1 76 ? -8.051 4.276 -5.252 1.00 93.25 76 ARG A C 1
ATOM 594 O O . ARG A 1 76 ? -6.928 4.390 -4.761 1.00 93.25 76 ARG A O 1
ATOM 601 N N . LEU A 1 77 ? -8.409 3.323 -6.104 1.00 92.81 77 LEU A N 1
ATOM 602 C CA . LEU A 1 77 ? -7.504 2.391 -6.761 1.00 92.81 77 LEU A CA 1
ATOM 603 C C . LEU A 1 77 ? -7.578 2.652 -8.265 1.00 92.81 77 LEU A C 1
ATOM 605 O O . LEU A 1 77 ? -8.669 2.722 -8.828 1.00 92.81 77 LEU A O 1
ATOM 609 N N . GLU A 1 78 ? -6.429 2.834 -8.901 1.00 92.50 78 GLU A N 1
ATOM 610 C CA . GLU A 1 78 ? -6.308 3.017 -10.347 1.00 92.50 78 GLU A CA 1
ATOM 611 C C . GLU A 1 78 ? -5.423 1.903 -10.898 1.00 92.50 78 GLU A C 1
ATOM 613 O O . GLU A 1 78 ? -4.301 1.712 -10.433 1.00 92.50 78 GLU A O 1
ATOM 618 N N . LEU A 1 79 ? -5.935 1.162 -11.875 1.00 92.25 79 LEU A N 1
ATOM 619 C CA . LEU A 1 79 ? -5.192 0.111 -12.559 1.00 92.25 79 LEU A CA 1
ATOM 620 C C . LEU A 1 79 ? -4.333 0.738 -13.655 1.00 92.25 79 LEU A C 1
ATOM 622 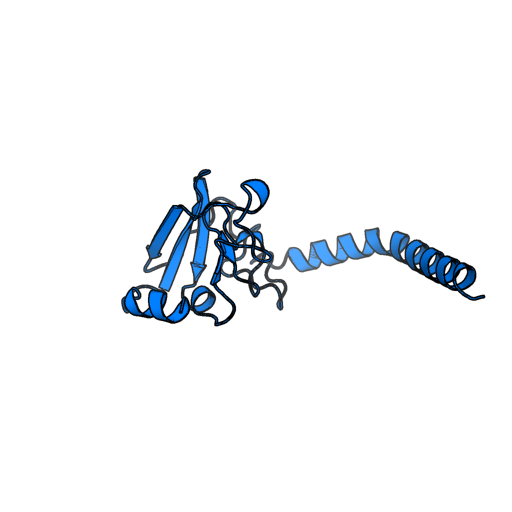O O . LEU A 1 79 ? -4.806 1.597 -14.399 1.00 92.25 79 LEU A O 1
ATOM 626 N N . LEU A 1 80 ? -3.068 0.337 -13.727 1.00 91.75 80 LEU A N 1
ATOM 627 C CA . LEU A 1 80 ? -2.076 0.931 -14.611 1.00 91.75 80 LEU A CA 1
ATOM 628 C C . LEU A 1 80 ? -1.315 -0.150 -15.390 1.00 91.75 80 LEU A C 1
ATOM 630 O O . LEU A 1 80 ? -0.932 -1.170 -14.807 1.00 91.75 80 LEU A O 1
ATOM 634 N N . PRO A 1 81 ? -1.001 0.096 -16.674 1.00 91.62 81 PRO A N 1
ATOM 635 C CA . PRO A 1 81 ? -0.229 -0.843 -17.479 1.00 91.62 81 PRO A CA 1
ATOM 636 C C . PRO A 1 81 ? 1.282 -0.768 -17.226 1.00 91.62 81 PRO A C 1
ATOM 638 O O . PRO A 1 81 ? 2.028 -1.659 -17.630 1.00 91.62 81 PRO A O 1
ATOM 641 N N . ALA A 1 82 ? 1.758 0.272 -16.535 1.00 88.38 82 ALA A N 1
ATOM 642 C CA . ALA A 1 82 ? 3.175 0.519 -16.285 1.00 88.38 82 ALA A CA 1
ATOM 643 C C . ALA A 1 82 ? 3.406 1.204 -14.921 1.00 88.38 82 ALA A C 1
ATOM 645 O O . ALA A 1 82 ? 2.501 1.867 -14.402 1.00 88.38 82 ALA A O 1
ATOM 646 N N . PRO A 1 83 ? 4.613 1.083 -14.332 1.00 87.25 83 PRO A N 1
ATOM 647 C CA . PRO A 1 83 ? 4.934 1.723 -13.062 1.00 87.25 83 PRO A CA 1
ATOM 648 C C . PRO A 1 83 ? 4.973 3.246 -13.189 1.00 87.25 83 PRO A C 1
ATOM 650 O O . PRO A 1 83 ? 5.613 3.798 -14.083 1.00 87.25 83 PRO A O 1
ATOM 653 N N . VAL A 1 84 ? 4.379 3.933 -12.214 1.00 84.88 84 VAL A N 1
ATOM 654 C CA . VAL A 1 84 ? 4.512 5.386 -12.060 1.00 84.88 84 VAL A CA 1
ATOM 655 C C . VAL A 1 84 ? 5.631 5.685 -11.071 1.00 84.88 84 VAL A C 1
ATOM 657 O O . VAL A 1 84 ? 5.669 5.146 -9.961 1.00 84.88 84 VAL A O 1
ATOM 660 N N . ALA A 1 85 ? 6.562 6.548 -11.477 1.00 73.19 85 ALA A N 1
ATOM 661 C CA . ALA A 1 85 ? 7.674 6.955 -10.632 1.00 73.19 85 ALA A CA 1
ATOM 662 C C . ALA A 1 85 ? 7.173 7.694 -9.381 1.00 73.19 85 ALA A C 1
ATOM 664 O O . ALA A 1 85 ? 6.317 8.575 -9.453 1.00 73.19 85 ALA A O 1
ATOM 665 N N . SER A 1 86 ? 7.736 7.344 -8.222 1.00 66.88 86 SER A N 1
ATOM 666 C CA . SER A 1 86 ? 7.495 8.092 -6.988 1.00 66.88 86 SER A CA 1
ATOM 667 C C . SER A 1 86 ? 8.088 9.502 -7.117 1.00 66.88 86 SER A C 1
ATOM 669 O O . SER A 1 86 ? 9.245 9.611 -7.540 1.00 66.88 86 SER A O 1
ATOM 671 N N . PRO A 1 87 ? 7.375 10.563 -6.688 1.00 60.22 87 PRO A N 1
ATOM 672 C CA . PRO A 1 87 ? 7.910 11.929 -6.662 1.00 60.22 87 PRO A CA 1
ATOM 673 C C . PRO A 1 87 ? 9.208 12.046 -5.850 1.00 60.22 87 PRO A C 1
ATOM 675 O O . PRO A 1 87 ? 10.039 12.906 -6.112 1.00 60.22 87 PRO A O 1
ATOM 678 N N . VAL A 1 88 ? 9.402 11.146 -4.879 1.00 59.25 88 VAL A N 1
ATOM 679 C CA . VAL A 1 88 ? 10.557 11.118 -3.967 1.00 59.25 88 VAL A CA 1
ATOM 680 C C . VAL A 1 88 ? 11.782 10.398 -4.573 1.00 59.25 88 VAL A C 1
ATOM 682 O O . VAL A 1 88 ? 12.811 10.249 -3.916 1.00 59.25 88 VAL A O 1
ATOM 685 N N . GLY A 1 89 ? 11.691 9.942 -5.830 1.00 57.25 89 GLY A N 1
ATOM 686 C CA . GLY A 1 89 ? 12.791 9.336 -6.588 1.00 57.25 89 GLY A CA 1
ATOM 687 C C . GLY A 1 89 ? 13.193 7.913 -6.156 1.00 57.25 89 GLY A C 1
ATOM 688 O O . GLY A 1 89 ? 12.866 7.431 -5.070 1.00 57.25 89 GLY A O 1
ATOM 689 N N . ARG A 1 90 ? 13.946 7.216 -7.024 1.00 55.97 90 ARG A N 1
ATOM 690 C CA . ARG A 1 90 ? 14.399 5.813 -6.823 1.00 55.97 90 ARG A CA 1
ATOM 691 C C . ARG A 1 90 ? 15.478 5.653 -5.737 1.00 55.97 90 ARG A C 1
ATOM 693 O O . ARG A 1 90 ? 15.737 4.545 -5.274 1.00 55.97 90 ARG A O 1
ATOM 700 N N . ILE A 1 91 ? 16.104 6.760 -5.332 1.00 54.16 91 ILE A N 1
ATOM 701 C CA . ILE A 1 91 ? 17.122 6.802 -4.271 1.00 54.16 91 ILE A CA 1
ATOM 702 C C . ILE A 1 91 ? 16.481 6.564 -2.902 1.00 54.16 91 ILE A C 1
ATOM 704 O O . ILE A 1 91 ? 17.040 5.848 -2.074 1.00 54.16 91 ILE A O 1
ATOM 708 N N . VAL A 1 92 ? 15.298 7.142 -2.678 1.00 58.50 92 VAL A N 1
ATOM 709 C CA . VAL A 1 92 ? 14.598 7.101 -1.387 1.00 58.50 92 VAL A CA 1
ATOM 710 C C . VAL A 1 92 ? 13.558 5.985 -1.347 1.00 58.50 92 VAL A C 1
ATOM 712 O O . VAL A 1 92 ? 13.340 5.398 -0.292 1.00 58.50 92 VAL A O 1
ATOM 715 N N . SER A 1 93 ? 12.916 5.693 -2.483 1.00 60.88 93 SER A N 1
ATOM 716 C CA . SER A 1 93 ? 11.825 4.718 -2.576 1.00 60.88 93 SER A CA 1
ATOM 717 C C . SER A 1 93 ? 12.182 3.567 -3.511 1.00 60.88 93 SER A C 1
ATOM 719 O O . SER A 1 93 ? 12.589 3.786 -4.653 1.00 60.88 93 SER A O 1
ATOM 721 N N . HIS A 1 94 ? 11.966 2.333 -3.060 1.00 68.06 94 HIS A N 1
ATOM 722 C CA . HIS A 1 94 ? 12.052 1.168 -3.933 1.00 68.06 94 HIS A CA 1
ATOM 723 C C . HIS A 1 94 ? 10.754 1.000 -4.748 1.00 68.06 94 HIS A C 1
ATOM 725 O O . HIS A 1 94 ? 9.664 1.225 -4.211 1.00 68.06 94 HIS A O 1
ATOM 731 N N . PRO A 1 95 ? 10.830 0.583 -6.029 1.00 71.50 95 PRO A N 1
ATOM 732 C CA . PRO A 1 95 ? 9.644 0.309 -6.840 1.00 71.50 95 PRO A CA 1
ATOM 733 C C . PRO A 1 95 ? 8.679 -0.684 -6.172 1.00 71.50 95 PRO A C 1
ATOM 735 O O . PRO A 1 95 ? 7.485 -0.401 -6.078 1.00 71.50 95 PRO A O 1
ATOM 738 N N . ARG A 1 96 ? 9.214 -1.790 -5.629 1.00 75.38 96 ARG A N 1
ATOM 739 C CA . ARG A 1 96 ? 8.454 -2.818 -4.887 1.00 75.38 96 ARG A CA 1
ATOM 740 C C . ARG A 1 96 ? 8.396 -2.517 -3.390 1.00 75.38 96 ARG A C 1
ATOM 742 O O . ARG A 1 96 ? 7.367 -2.063 -2.901 1.00 75.38 96 ARG A O 1
ATOM 749 N N . GLY A 1 97 ? 9.525 -2.666 -2.692 1.00 76.25 97 GLY A N 1
ATOM 750 C CA . GLY A 1 97 ? 9.662 -2.255 -1.295 1.00 76.25 97 GLY A CA 1
ATOM 751 C C . GLY A 1 97 ? 9.341 -3.385 -0.328 1.00 76.25 97 GLY A C 1
ATOM 752 O O . GLY A 1 97 ? 8.610 -3.164 0.638 1.00 76.25 97 GLY A O 1
ATOM 753 N N . ARG A 1 98 ? 9.853 -4.589 -0.604 1.00 80.75 98 ARG A N 1
ATOM 754 C CA . ARG A 1 98 ? 9.665 -5.762 0.254 1.00 80.75 98 ARG A CA 1
ATOM 755 C C . ARG A 1 98 ? 10.464 -5.639 1.555 1.00 80.75 98 ARG A C 1
ATOM 757 O O . ARG A 1 98 ? 11.611 -5.190 1.551 1.00 80.75 98 ARG A O 1
ATOM 764 N N . VAL A 1 99 ? 9.867 -6.084 2.661 1.00 79.50 99 VAL A N 1
ATOM 765 C CA . VAL A 1 99 ? 10.479 -6.022 4.002 1.00 79.50 99 VAL A CA 1
ATOM 766 C C . VAL A 1 99 ? 11.583 -7.064 4.165 1.00 79.50 99 VAL A C 1
ATOM 768 O O . VAL A 1 99 ? 12.668 -6.720 4.621 1.00 79.50 99 VAL A O 1
ATOM 771 N N . ASN A 1 100 ? 11.332 -8.315 3.762 1.00 74.31 100 ASN A N 1
ATOM 772 C CA . ASN A 1 100 ? 12.267 -9.436 3.944 1.00 74.31 100 ASN A CA 1
ATOM 773 C C . ASN A 1 100 ? 13.651 -9.207 3.305 1.00 74.31 100 ASN A C 1
ATOM 775 O O . ASN A 1 100 ? 14.650 -9.386 3.998 1.00 74.31 100 ASN A O 1
ATOM 779 N N . PRO A 1 101 ? 13.752 -8.793 2.026 1.00 72.44 101 PRO A N 1
ATOM 780 C CA . PRO A 1 101 ? 15.035 -8.443 1.416 1.00 72.44 101 PRO A CA 1
ATOM 781 C C . PRO A 1 101 ? 15.550 -7.045 1.811 1.00 72.44 101 PRO A C 1
ATOM 783 O O . PRO A 1 101 ? 16.556 -6.601 1.269 1.00 72.44 101 PRO A O 1
ATOM 786 N N . GLU A 1 102 ? 14.876 -6.335 2.724 1.00 71.75 102 GLU A N 1
ATOM 787 C CA . GLU A 1 102 ? 15.194 -4.959 3.124 1.00 71.75 102 GLU A CA 1
ATOM 788 C C . GLU A 1 102 ? 15.338 -3.981 1.937 1.00 71.75 102 GLU A C 1
ATOM 790 O O . GLU A 1 102 ? 16.240 -3.138 1.884 1.00 71.75 102 GLU A O 1
ATOM 795 N N . GLU A 1 103 ? 14.417 -4.056 0.972 1.00 75.38 103 GLU A N 1
ATOM 796 C CA . GLU A 1 103 ? 14.390 -3.224 -0.239 1.00 75.38 103 GLU A CA 1
ATOM 797 C C . GLU A 1 103 ? 13.943 -1.780 0.067 1.00 75.38 103 GLU A C 1
ATOM 799 O O . GLU A 1 103 ? 12.902 -1.303 -0.388 1.00 75.38 103 GLU A O 1
ATOM 804 N N . ARG A 1 104 ? 14.697 -1.057 0.898 1.00 63.59 104 ARG A N 1
ATOM 805 C CA . ARG A 1 104 ? 14.360 0.323 1.277 1.00 63.59 104 ARG A CA 1
ATOM 806 C C . ARG A 1 104 ? 14.710 1.325 0.176 1.00 63.59 104 ARG A C 1
ATOM 808 O O . ARG A 1 104 ? 13.945 2.255 -0.058 1.00 63.59 104 ARG A O 1
ATOM 815 N N . SER A 1 105 ? 15.832 1.123 -0.512 1.00 60.50 105 SER A N 1
ATOM 816 C CA . SER A 1 105 ? 16.284 1.954 -1.632 1.00 60.50 105 SER A CA 1
ATOM 817 C C . SER A 1 105 ? 16.714 1.087 -2.810 1.00 60.50 105 SER A C 1
ATOM 819 O O . SER A 1 105 ? 17.291 0.019 -2.628 1.00 60.50 105 SER A O 1
ATOM 821 N N . ALA A 1 106 ? 16.454 1.550 -4.035 1.00 60.69 106 ALA A N 1
ATOM 822 C CA . ALA A 1 106 ? 16.822 0.808 -5.245 1.00 60.69 106 ALA A CA 1
ATOM 823 C C . ALA A 1 106 ? 18.329 0.840 -5.552 1.00 60.69 106 ALA A C 1
ATOM 825 O O . ALA A 1 106 ? 18.782 0.159 -6.462 1.00 60.69 106 ALA A O 1
ATOM 826 N N . VAL A 1 107 ? 19.102 1.648 -4.818 1.00 60.44 107 VAL A N 1
ATOM 827 C CA . VAL A 1 107 ? 20.485 2.016 -5.171 1.00 60.44 107 VAL A CA 1
ATOM 828 C C . VAL A 1 107 ? 21.506 1.496 -4.148 1.00 60.44 107 VAL A C 1
ATOM 830 O O . VAL A 1 107 ? 22.655 1.915 -4.147 1.00 60.44 107 VAL A O 1
ATOM 833 N N . GLY A 1 108 ? 21.105 0.621 -3.218 1.00 59.28 108 GLY A N 1
ATOM 834 C CA . GLY A 1 108 ? 22.031 -0.020 -2.269 1.00 59.28 108 GLY A CA 1
ATOM 835 C C . GLY A 1 108 ? 22.637 0.902 -1.198 1.00 59.28 108 GLY A C 1
ATOM 836 O O . GLY A 1 108 ? 23.315 0.420 -0.292 1.00 59.28 108 GLY A O 1
ATOM 837 N N . ALA A 1 109 ? 22.339 2.208 -1.217 1.00 61.97 109 ALA A N 1
ATOM 838 C CA . ALA A 1 109 ? 22.737 3.155 -0.169 1.00 61.97 109 ALA A CA 1
ATOM 839 C C . ALA A 1 109 ? 22.255 2.726 1.233 1.00 61.97 109 ALA A C 1
ATOM 841 O O . ALA A 1 109 ? 22.852 3.091 2.244 1.00 61.97 109 ALA A O 1
ATOM 842 N N . SER A 1 110 ? 21.199 1.912 1.303 1.00 62.19 110 SER A N 1
ATOM 843 C CA . SER A 1 110 ? 20.695 1.297 2.531 1.00 62.19 110 SER A CA 1
ATOM 844 C C . SER A 1 110 ? 2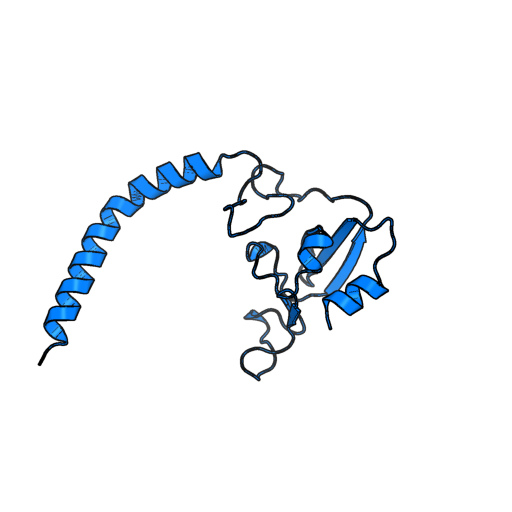1.754 0.465 3.267 1.00 62.19 110 SER A C 1
ATOM 846 O O . SER A 1 110 ? 21.808 0.535 4.494 1.00 62.19 110 SER A O 1
ATOM 848 N N . HIS A 1 111 ? 22.637 -0.255 2.563 1.00 67.50 111 HIS A N 1
ATOM 849 C CA . HIS A 1 111 ? 23.711 -1.034 3.197 1.00 67.50 111 HIS A CA 1
ATOM 850 C C . HIS A 1 111 ? 24.765 -0.144 3.862 1.00 67.50 111 HIS A C 1
ATOM 852 O O . HIS A 1 111 ? 25.197 -0.433 4.980 1.00 67.50 111 HIS A O 1
ATOM 858 N N . PHE A 1 112 ? 25.133 0.962 3.214 1.00 71.56 112 PHE A N 1
ATOM 859 C CA . PHE A 1 112 ? 26.059 1.944 3.777 1.00 71.56 112 PHE A CA 1
ATOM 860 C C . PHE A 1 112 ? 25.466 2.620 5.020 1.00 71.56 112 PHE A C 1
ATOM 862 O O . PHE A 1 112 ? 26.085 2.626 6.084 1.00 71.56 112 PHE A O 1
ATOM 869 N N . TRP A 1 113 ? 24.221 3.099 4.939 1.00 69.38 113 TRP A N 1
ATOM 870 C CA . TRP A 1 113 ? 23.541 3.687 6.096 1.00 69.38 113 TRP A CA 1
ATOM 871 C C . TRP A 1 113 ? 23.353 2.678 7.234 1.00 69.38 113 TRP A C 1
ATOM 873 O O . TRP A 1 113 ? 23.529 3.035 8.396 1.00 69.38 113 TRP A O 1
ATOM 883 N N . ARG A 1 114 ? 23.075 1.402 6.936 1.00 71.56 114 ARG A N 1
ATOM 884 C CA . ARG A 1 114 ? 23.012 0.322 7.939 1.00 71.56 114 ARG A CA 1
ATOM 885 C C . ARG A 1 114 ? 24.342 0.141 8.670 1.00 71.56 114 ARG A C 1
ATOM 887 O O . ARG A 1 114 ? 24.337 -0.078 9.881 1.00 71.56 114 ARG A O 1
ATOM 894 N N . TRP A 1 115 ? 25.465 0.240 7.962 1.00 75.12 115 TRP A N 1
ATOM 895 C CA . TRP A 1 115 ? 26.793 0.212 8.575 1.00 75.12 115 TRP A CA 1
ATOM 896 C C . TRP A 1 115 ? 27.004 1.411 9.513 1.00 75.12 115 TRP A C 1
ATOM 898 O O . TRP A 1 115 ? 27.353 1.203 10.676 1.00 75.12 115 TRP A O 1
ATOM 908 N N . VAL A 1 116 ? 26.662 2.629 9.074 1.00 77.31 116 VAL A N 1
ATOM 909 C CA . VAL A 1 116 ? 26.727 3.846 9.912 1.00 77.31 116 VAL A CA 1
ATOM 910 C C . VAL A 1 116 ? 25.846 3.723 11.165 1.00 77.31 116 VAL A C 1
ATOM 912 O O . VAL A 1 116 ? 26.306 3.965 12.280 1.00 77.31 116 VAL A O 1
ATOM 915 N N . TYR A 1 117 ? 24.594 3.280 11.020 1.00 70.38 117 TYR A N 1
ATOM 916 C CA . TYR A 1 117 ? 23.683 3.077 12.153 1.00 70.38 117 TYR A CA 1
ATOM 917 C C . TYR A 1 117 ? 24.207 2.030 13.141 1.00 70.38 117 TYR A C 1
ATOM 919 O O . TYR A 1 117 ? 24.121 2.223 14.354 1.00 70.38 117 TYR A O 1
ATOM 927 N N . ARG A 1 118 ? 24.787 0.928 12.650 1.00 71.31 118 ARG A N 1
ATOM 928 C CA . ARG A 1 118 ? 25.358 -0.119 13.509 1.00 71.31 118 ARG A CA 1
ATOM 929 C C . ARG A 1 118 ? 26.483 0.422 14.396 1.00 71.31 118 ARG A C 1
ATOM 931 O O . ARG A 1 118 ? 26.580 0.010 15.551 1.00 71.31 118 ARG A O 1
ATOM 938 N N . MET A 1 119 ? 27.283 1.360 13.891 1.00 74.19 119 MET A N 1
ATOM 939 C CA . MET A 1 119 ? 28.335 2.013 14.678 1.00 74.19 119 MET A CA 1
ATOM 940 C C . MET A 1 119 ? 27.765 2.848 15.831 1.00 74.19 119 MET A C 1
ATOM 942 O O . MET A 1 119 ? 28.309 2.818 16.932 1.00 74.19 119 MET A O 1
ATOM 946 N N . GLN A 1 120 ? 26.635 3.526 15.617 1.00 66.44 120 GLN A N 1
ATOM 947 C CA . GLN A 1 120 ? 25.995 4.367 16.638 1.00 66.44 120 GLN A CA 1
ATOM 948 C C . GLN A 1 120 ? 25.222 3.549 17.692 1.00 66.44 120 GLN A C 1
ATOM 950 O O . GLN A 1 120 ? 25.211 3.886 18.879 1.00 66.44 120 GLN A O 1
ATOM 955 N N . VAL A 1 121 ? 24.605 2.431 17.294 1.00 61.41 121 VAL A N 1
ATOM 956 C CA . VAL A 1 121 ? 23.805 1.579 18.198 1.00 61.41 121 VAL A CA 1
ATOM 957 C C . VAL A 1 121 ? 24.675 0.652 19.063 1.00 61.41 121 VAL A C 1
ATOM 959 O O . VAL A 1 121 ? 24.258 0.256 20.154 1.00 61.41 121 VAL A O 1
ATOM 962 N N . GLY A 1 122 ? 25.909 0.348 18.644 1.00 58.44 122 GLY A N 1
ATOM 963 C CA . GLY A 1 122 ? 26.833 -0.513 19.398 1.00 58.44 122 GLY A CA 1
ATOM 964 C C . GLY A 1 122 ? 27.124 -0.039 20.831 1.00 58.44 122 GLY A C 1
ATOM 965 O O . GLY A 1 122 ? 27.375 -0.861 21.713 1.00 58.44 122 GLY A O 1
ATOM 966 N N . GLY A 1 123 ? 27.020 1.268 21.099 1.00 60.56 123 GLY A N 1
ATOM 967 C CA . GLY A 1 123 ? 27.113 1.821 22.455 1.00 60.56 123 GLY A CA 1
ATOM 968 C C . GLY A 1 123 ? 25.890 1.522 23.333 1.00 60.56 123 GLY A C 1
ATOM 969 O O . GLY A 1 123 ? 26.046 1.224 24.515 1.00 60.56 123 GLY A O 1
ATOM 970 N N . HIS A 1 124 ? 24.688 1.524 22.749 1.00 58.47 124 HIS A N 1
ATOM 971 C CA . HIS A 1 124 ? 23.412 1.427 23.468 1.00 58.47 124 HIS A CA 1
ATOM 972 C C . HIS A 1 124 ? 23.016 -0.019 23.816 1.00 58.47 124 HIS A C 1
ATOM 974 O O . HIS A 1 124 ? 22.401 -0.266 24.855 1.00 58.47 124 HIS A O 1
ATOM 980 N N . LEU A 1 125 ? 23.421 -1.002 23.002 1.00 56.03 125 LEU A N 1
ATOM 981 C CA . LEU A 1 125 ? 23.126 -2.422 23.258 1.00 56.03 125 LEU A CA 1
ATOM 982 C C . LEU A 1 125 ? 23.851 -2.983 24.493 1.00 56.03 125 LEU A C 1
ATOM 984 O O . LEU A 1 125 ? 23.345 -3.910 25.128 1.00 56.03 125 LEU A O 1
ATOM 988 N N 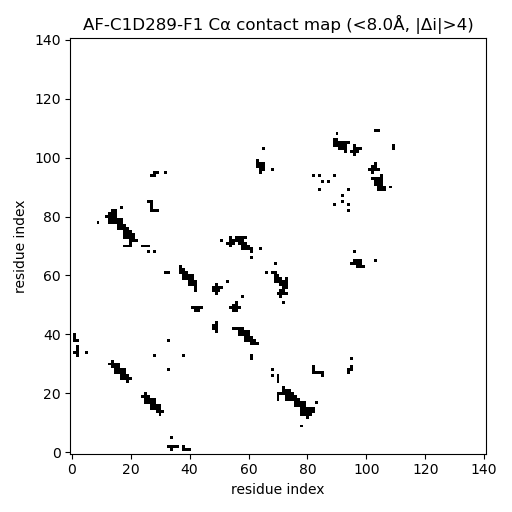. ARG A 1 126 ? 25.004 -2.409 24.869 1.00 56.12 126 ARG A N 1
ATOM 989 C CA . ARG A 1 126 ? 25.718 -2.780 26.104 1.00 56.12 126 ARG A CA 1
ATOM 990 C C . ARG A 1 126 ? 24.920 -2.400 27.355 1.00 56.12 126 ARG A C 1
ATOM 992 O O . ARG A 1 126 ? 24.801 -3.217 28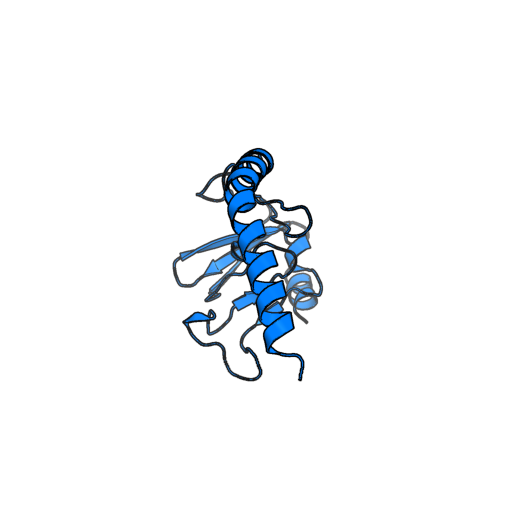.263 1.00 56.12 126 ARG A O 1
ATOM 999 N N . GLY A 1 127 ? 24.308 -1.214 27.358 1.00 56.94 127 GLY A N 1
ATOM 1000 C CA . GLY A 1 127 ? 23.444 -0.756 28.451 1.00 56.94 127 GLY A CA 1
ATOM 1001 C C . GLY A 1 127 ? 22.133 -1.540 28.543 1.00 56.94 127 GLY A C 1
ATOM 1002 O O . GLY A 1 127 ? 21.720 -1.921 29.633 1.00 56.94 127 GLY A O 1
ATOM 1003 N N . ALA A 1 128 ? 21.513 -1.866 27.403 1.00 59.81 128 ALA A N 1
ATOM 1004 C CA . ALA A 1 128 ? 20.265 -2.633 27.371 1.00 59.81 128 ALA A CA 1
ATOM 1005 C C . ALA A 1 128 ? 20.424 -4.070 27.909 1.00 59.81 128 ALA A C 1
ATOM 1007 O O . ALA A 1 128 ? 19.544 -4.562 28.617 1.00 59.81 128 ALA A O 1
ATOM 1008 N N . ARG A 1 129 ? 21.558 -4.737 27.630 1.00 58.91 129 ARG A N 1
ATOM 1009 C CA . ARG A 1 129 ? 21.865 -6.055 28.217 1.00 58.91 129 ARG A CA 1
ATOM 1010 C C . ARG A 1 129 ? 22.056 -5.972 29.730 1.00 58.91 129 ARG A C 1
ATOM 1012 O O . ARG A 1 129 ? 21.431 -6.758 30.439 1.00 58.91 129 ARG A O 1
ATOM 1019 N N . ALA A 1 130 ? 22.818 -4.984 30.205 1.00 60.66 130 ALA A N 1
ATOM 1020 C CA . ALA A 1 130 ? 23.040 -4.755 31.633 1.00 60.66 130 ALA A CA 1
ATOM 1021 C C . ALA A 1 130 ? 21.725 -4.477 32.390 1.00 60.66 130 ALA A C 1
ATOM 1023 O O . ALA A 1 130 ? 21.473 -5.079 33.432 1.00 60.66 130 ALA A O 1
ATOM 1024 N N . LEU A 1 131 ? 20.836 -3.655 31.819 1.00 59.22 131 LEU A N 1
ATOM 1025 C CA . LEU A 1 131 ? 19.505 -3.374 32.375 1.00 59.22 131 LEU A CA 1
ATOM 1026 C C . LEU A 1 131 ? 18.599 -4.619 32.390 1.00 59.22 131 LEU A C 1
ATOM 1028 O O . LEU A 1 131 ? 17.854 -4.830 33.347 1.00 59.22 131 LEU A O 1
ATOM 1032 N N . SER A 1 132 ? 18.677 -5.478 31.365 1.00 56.91 132 SER A N 1
ATOM 1033 C CA . SER A 1 132 ? 17.907 -6.732 31.320 1.00 56.91 132 SER A CA 1
ATOM 1034 C C . SER A 1 132 ? 18.390 -7.770 32.345 1.00 56.91 132 SER A C 1
ATOM 1036 O O . SER A 1 132 ? 17.577 -8.497 32.920 1.00 56.91 132 SER A O 1
ATOM 1038 N N . GLU A 1 133 ? 19.699 -7.819 32.614 1.00 65.12 133 GLU A N 1
ATOM 1039 C CA . GLU A 1 133 ? 20.297 -8.696 33.626 1.00 65.12 133 GLU A CA 1
ATOM 1040 C C . GLU A 1 133 ? 19.992 -8.209 35.045 1.00 65.12 133 GLU A C 1
ATOM 1042 O O . GLU A 1 133 ? 19.674 -9.020 35.916 1.00 65.12 133 GLU A O 1
ATOM 1047 N N . GLN A 1 134 ? 20.005 -6.892 35.266 1.00 63.72 134 GLN A N 1
ATOM 1048 C CA . GLN A 1 134 ? 19.626 -6.280 36.537 1.00 63.72 134 GLN A CA 1
ATOM 1049 C C . GLN A 1 134 ? 18.138 -6.508 36.854 1.00 63.72 134 GLN A C 1
ATOM 1051 O O . GLN A 1 134 ? 17.815 -6.953 37.954 1.00 63.72 134 GLN A O 1
ATOM 1056 N N . ASN A 1 135 ? 17.240 -6.336 35.877 1.00 55.81 135 ASN A N 1
ATOM 1057 C CA . ASN A 1 135 ? 15.816 -6.651 36.050 1.00 55.81 135 ASN A CA 1
ATOM 1058 C C . ASN A 1 135 ? 15.558 -8.149 36.284 1.00 55.81 135 ASN A C 1
ATOM 1060 O O . ASN A 1 135 ? 14.693 -8.502 37.082 1.00 55.81 135 ASN A O 1
ATOM 1064 N N . ARG A 1 136 ? 16.335 -9.055 35.670 1.00 58.78 136 ARG A N 1
ATOM 1065 C CA . ARG A 1 136 ? 16.244 -10.500 35.964 1.00 58.78 136 ARG A CA 1
ATOM 1066 C C . ARG A 1 136 ? 16.667 -10.866 37.388 1.00 58.78 136 ARG A C 1
ATOM 1068 O O . ARG A 1 136 ? 16.207 -11.893 37.879 1.00 58.78 136 ARG A O 1
ATOM 1075 N N . ARG A 1 137 ? 17.530 -10.073 38.034 1.00 58.56 137 ARG A N 1
ATOM 1076 C CA . ARG A 1 137 ? 17.918 -10.269 39.444 1.00 58.56 137 ARG A CA 1
ATOM 1077 C C . ARG A 1 137 ? 16.868 -9.745 40.425 1.00 58.56 137 ARG A C 1
ATOM 1079 O O . ARG A 1 137 ? 16.746 -10.307 41.500 1.00 58.56 137 ARG A O 1
ATOM 1086 N N . ILE A 1 138 ? 16.107 -8.717 40.049 1.00 58.25 138 ILE A N 1
ATOM 1087 C CA . ILE A 1 138 ? 15.063 -8.105 40.893 1.00 58.25 138 ILE A CA 1
ATOM 1088 C C . ILE A 1 138 ? 13.775 -8.952 40.928 1.00 58.25 138 ILE A C 1
ATOM 1090 O O . ILE A 1 138 ? 13.034 -8.901 41.900 1.00 58.25 138 ILE A O 1
ATOM 1094 N N . VAL A 1 139 ? 13.503 -9.747 39.885 1.00 57.06 139 VAL A N 1
ATOM 1095 C CA . VAL A 1 139 ? 12.237 -10.498 39.718 1.00 57.06 139 VAL A CA 1
ATOM 1096 C C . VAL A 1 139 ? 12.348 -11.980 40.136 1.00 57.06 139 VAL A C 1
ATOM 1098 O O . VAL A 1 139 ? 11.414 -12.753 39.938 1.00 57.06 139 VAL A O 1
ATOM 1101 N N . ARG A 1 140 ? 13.471 -12.416 40.723 1.00 44.84 140 ARG A N 1
ATOM 1102 C CA . ARG A 1 140 ? 13.562 -13.752 41.343 1.00 44.84 140 ARG A CA 1
ATOM 1103 C C . ARG A 1 140 ? 13.304 -13.637 42.856 1.00 44.84 140 ARG A C 1
ATOM 1105 O O . ARG A 1 140 ? 13.979 -12.809 43.464 1.00 44.84 140 ARG A O 1
ATOM 1112 N N . PRO A 1 141 ? 12.348 -14.398 43.429 1.00 52.91 141 PRO A N 1
ATOM 1113 C CA . PRO A 1 141 ? 12.139 -14.464 44.876 1.00 52.91 141 PRO A CA 1
ATOM 1114 C C . PRO A 1 141 ? 13.328 -15.109 45.596 1.00 52.91 141 PRO A C 1
ATOM 1116 O O . PRO A 1 141 ? 14.029 -15.935 44.960 1.00 52.91 141 PRO A O 1
#

Sequence (141 aa):
MWAAFLTELAQPDVTHVMVRAHDGYQACVPLEELMHTDVLLADHMNGKPLTPAHGAPLRLIAPQLYGYKSIKHLRRLELLPAPVASPVGRIVSHPRGRVNPEERSAVGASHFWRWVYRMQVGGHLRGARALSEQNRRIVRP

InterPro domains:
  IPR000572 Oxidoreductase, molybdopterin-binding domain [PF00174] (10-83)
  IPR036374 Oxidoreductase, molybdopterin-binding domain superfamily [G3DSA:3.90.420.10] (5-136)
  IPR036374 Oxidoreductase, molybdopterin-binding domain superfamily [SSF56524] (11-105)